Protein AF-N9A1G1-F1 (afdb_monomer)

Mean predicted aligned error: 5.13 Å

Solvent-accessible surface area (backbone atoms only — not comparable to full-atom values): 6818 Å² total; per-residue (Å²): 99,69,49,72,68,55,50,60,66,59,49,13,64,75,66,75,48,53,53,66,57,47,50,55,51,49,52,54,48,27,62,75,68,70,53,87,38,80,68,24,33,46,73,72,24,76,52,35,71,64,47,56,76,72,43,52,75,71,50,42,52,54,48,55,45,22,55,70,50,46,52,60,61,56,50,12,62,77,68,74,50,54,50,67,58,47,51,52,47,51,52,54,50,50,53,56,52,48,56,50,59,70,49,24,49,99,78,50,45,72,59,74,74,80,78,76,80,126

Radius of gyration: 16.31 Å; Cα contacts (8 Å, |Δi|>4): 95; chains: 1; bounding box: 44×42×32 Å

InterPro domains:
  IPR000792 Transcription regulator LuxR, C-terminal [PF00196] (1-44)
  IPR000792 Transcription regulator LuxR, C-terminal [PF00196] (54-98)
  IPR000792 Transcription regulator LuxR, C-terminal [PR00038] (55-69)
  IPR000792 Transcription regulator LuxR, C-terminal [PR00038] (69-85)
  IPR000792 Transcription regulator LuxR, C-terminal [PR00038] (85-97)
  IPR000792 Transcription regulator LuxR, C-terminal [PS00622] (69-96)
  IPR000792 Transcription regulator LuxR, C-terminal [PS50043] (1-49)
  IPR000792 Transcription regulator LuxR, C-terminal [SM00421] (1-45)
  IPR000792 Transcription regulator LuxR, C-terminal [SM00421] (52-110)
  IPR016032 Signal transduction response regulator, C-terminal effector [SSF46894] (1-44)
  IPR016032 Signal transduction response regulator, C-terminal effector [SSF46894] (46-98)
  IPR036388 Winged helix-like DNA-binding domain superfamily [G3DSA:1.10.10.10] (1-45)
  IPR036388 Winged helix-like DNA-binding domain superfamily [G3DSA:1.10.10.10] (49-114)

Organism: Acinetobacter venetianus (strain ATCC 31012 / DSM 23050 / BCRC 14357 / CCUG 45561 / CIP 110063 / KCTC 2702 / LMG 19082 / RAG-1) (NCBI:txid1191460)

Secondary structure (DSSP, 8-state):
-GGGT--HHHHHHHHTS-HHHHHHHHHHHHHHHT---GGGGGGG-TTHHHHHHHS-HHHHHHHHHHHTT--HHHHHHHTT--HHHHHHHHHHHHHHHHHHHHHB-TTS-B--------

Structure (mmCIF, N/CA/C/O backbone):
data_AF-N9A1G1-F1
#
_entry.id   AF-N9A1G1-F1
#
loop_
_atom_site.group_PDB
_atom_site.id
_atom_site.type_symbol
_atom_site.label_atom_id
_atom_site.label_alt_id
_atom_site.label_comp_id
_atom_site.label_asym_id
_atom_site.label_entity_id
_atom_site.label_seq_id
_atom_site.pdbx_PDB_ins_code
_atom_site.Cartn_x
_atom_site.Cartn_y
_atom_site.Cartn_z
_atom_site.occupancy
_atom_site.B_iso_or_equiv
_atom_site.auth_seq_id
_atom_site.auth_comp_id
_atom_site.auth_asym_id
_atom_site.auth_atom_id
_atom_site.pdbx_PDB_model_num
ATOM 1 N N . MET A 1 1 ? 6.587 -8.635 -8.504 1.00 84.31 1 MET A N 1
ATOM 2 C CA . MET A 1 1 ? 7.664 -7.749 -7.989 1.00 84.31 1 MET A CA 1
ATOM 3 C C . MET A 1 1 ? 7.139 -6.410 -7.464 1.00 84.31 1 MET A C 1
ATOM 5 O O . MET A 1 1 ? 7.397 -6.098 -6.314 1.00 84.31 1 MET A O 1
ATOM 9 N N . LEU A 1 2 ? 6.367 -5.629 -8.232 1.00 89.50 2 LEU A N 1
ATOM 10 C CA . LEU A 1 2 ? 5.827 -4.343 -7.745 1.00 89.50 2 LEU A CA 1
ATOM 11 C C . LEU A 1 2 ? 4.929 -4.488 -6.503 1.00 89.50 2 LEU A C 1
ATOM 13 O O . LEU A 1 2 ? 5.195 -3.853 -5.486 1.00 89.50 2 LEU A O 1
ATOM 17 N N . ALA A 1 3 ? 3.954 -5.403 -6.547 1.00 87.44 3 ALA A N 1
ATOM 18 C CA . ALA A 1 3 ? 3.088 -5.736 -5.407 1.00 87.44 3 ALA A CA 1
ATOM 19 C C . ALA A 1 3 ? 3.848 -6.306 -4.192 1.00 87.44 3 ALA A C 1
ATOM 21 O O . ALA A 1 3 ? 3.341 -6.311 -3.080 1.00 87.44 3 ALA A O 1
ATOM 22 N N . HIS A 1 4 ? 5.095 -6.741 -4.393 1.00 84.38 4 HIS A N 1
ATOM 23 C CA . HIS A 1 4 ? 5.969 -7.237 -3.330 1.00 84.38 4 HIS A CA 1
ATOM 24 C C . HIS A 1 4 ? 6.837 -6.143 -2.701 1.00 84.38 4 HIS A C 1
ATOM 26 O O . HIS A 1 4 ? 7.701 -6.436 -1.883 1.00 84.38 4 HIS A O 1
ATOM 32 N N . GLY A 1 5 ? 6.668 -4.886 -3.111 1.00 85.38 5 GLY A N 1
ATOM 33 C CA . GLY A 1 5 ? 7.419 -3.771 -2.548 1.00 85.38 5 GLY A CA 1
ATOM 34 C C . GLY A 1 5 ? 8.819 -3.565 -3.129 1.00 85.38 5 GLY A C 1
ATOM 35 O O . GLY A 1 5 ? 9.498 -2.650 -2.668 1.00 85.38 5 GLY A O 1
ATOM 36 N N . PHE A 1 6 ? 9.235 -4.318 -4.158 1.00 89.31 6 PHE A N 1
ATOM 37 C CA . PHE A 1 6 ? 10.521 -4.066 -4.820 1.00 89.31 6 PHE A CA 1
ATOM 38 C C . PHE A 1 6 ? 10.580 -2.640 -5.387 1.00 89.31 6 PHE A C 1
ATOM 40 O O . PHE A 1 6 ? 9.606 -2.117 -5.955 1.00 89.31 6 PHE A O 1
ATOM 47 N N . ARG A 1 7 ? 11.750 -2.023 -5.239 1.00 91.50 7 ARG A N 1
ATOM 48 C CA . ARG A 1 7 ? 12.127 -0.752 -5.859 1.00 91.50 7 ARG A CA 1
ATOM 49 C C . ARG A 1 7 ? 12.484 -0.984 -7.323 1.00 91.50 7 ARG A C 1
ATOM 51 O O . ARG A 1 7 ? 12.972 -2.049 -7.685 1.00 91.50 7 ARG A O 1
ATOM 58 N N . ILE A 1 8 ? 12.320 0.049 -8.149 1.00 94.75 8 ILE A N 1
ATOM 59 C CA . ILE A 1 8 ? 12.647 0.011 -9.586 1.00 94.75 8 ILE A CA 1
ATOM 60 C C . ILE A 1 8 ? 14.049 -0.559 -9.836 1.00 94.75 8 ILE A C 1
ATOM 62 O O . ILE A 1 8 ? 14.183 -1.495 -10.614 1.00 94.75 8 ILE A O 1
ATOM 66 N N . LYS A 1 9 ? 15.056 -0.080 -9.092 1.00 94.62 9 LYS A N 1
ATOM 67 C CA . LYS A 1 9 ? 16.449 -0.546 -9.192 1.00 94.62 9 LYS A CA 1
ATOM 68 C C . LYS A 1 9 ? 16.615 -2.044 -8.927 1.00 94.62 9 LYS A C 1
ATOM 70 O O . LYS A 1 9 ? 17.380 -2.719 -9.603 1.00 94.62 9 LYS A O 1
ATOM 75 N N . GLU A 1 10 ? 15.891 -2.580 -7.946 1.00 94.06 10 GLU A N 1
ATOM 76 C CA . GLU A 1 10 ? 15.957 -4.007 -7.608 1.00 94.06 10 GLU A CA 1
ATOM 77 C C . GLU A 1 10 ? 15.292 -4.860 -8.692 1.00 94.06 10 GLU A C 1
ATOM 79 O O . GLU A 1 10 ? 15.757 -5.957 -8.997 1.00 94.06 10 GLU A O 1
ATOM 84 N N . ILE A 1 11 ? 14.208 -4.350 -9.286 1.00 94.62 11 ILE A N 1
ATOM 85 C CA . ILE A 1 11 ? 13.526 -4.998 -10.409 1.00 94.62 11 ILE A CA 1
ATOM 86 C C . ILE A 1 11 ? 14.430 -5.004 -11.641 1.00 94.62 11 ILE A C 1
ATOM 88 O O . ILE A 1 11 ? 14.612 -6.054 -12.250 1.00 94.62 11 ILE A O 1
ATOM 92 N N . ALA A 1 12 ? 15.024 -3.857 -11.965 1.00 96.44 12 ALA A N 1
ATOM 93 C CA . ALA A 1 12 ? 15.950 -3.688 -13.078 1.00 96.44 12 ALA A CA 1
ATOM 94 C C . ALA A 1 12 ? 17.133 -4.658 -12.973 1.00 96.44 12 ALA A C 1
ATOM 96 O O . ALA A 1 12 ? 17.395 -5.409 -13.910 1.00 96.44 12 ALA A O 1
ATOM 97 N N . AL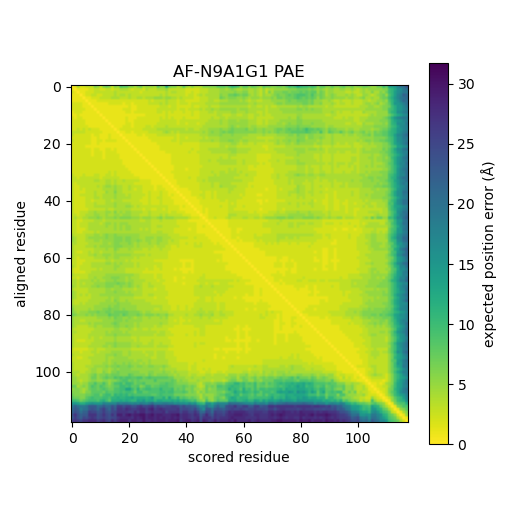A A 1 13 ? 17.764 -4.728 -11.795 1.00 96.06 13 ALA A N 1
ATOM 98 C CA . ALA A 1 13 ? 18.867 -5.647 -11.528 1.00 96.06 13 ALA A CA 1
ATOM 99 C C . ALA A 1 13 ? 18.463 -7.123 -11.684 1.00 96.06 13 ALA A C 1
ATOM 101 O O . ALA A 1 13 ? 19.195 -7.902 -12.282 1.00 96.06 13 ALA A O 1
ATOM 102 N N . LYS A 1 14 ? 17.287 -7.517 -11.178 1.00 94.50 14 LYS A N 1
ATOM 103 C CA . LYS A 1 14 ? 16.795 -8.903 -11.271 1.00 94.50 14 LYS A CA 1
ATOM 104 C C . LYS A 1 14 ? 16.397 -9.322 -12.684 1.00 94.50 14 LYS A C 1
ATOM 106 O O . LYS A 1 14 ? 16.464 -10.505 -12.993 1.00 94.50 14 LYS A O 1
ATOM 111 N N . LEU A 1 15 ? 15.938 -8.377 -13.500 1.00 94.69 15 LEU A N 1
ATOM 112 C CA . LEU A 1 15 ? 15.505 -8.624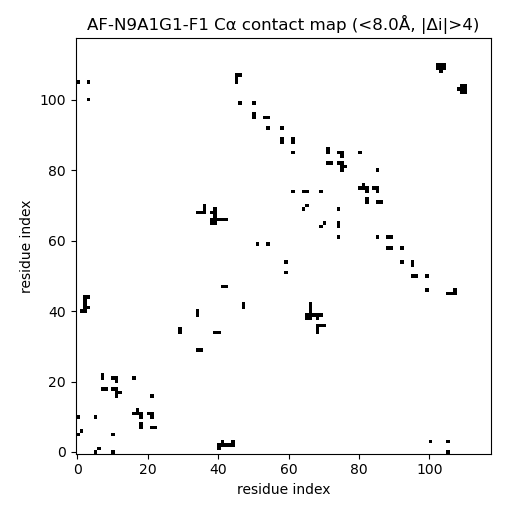 -14.875 1.00 94.69 15 LEU A CA 1
ATOM 113 C C . LEU A 1 15 ? 16.602 -8.327 -15.909 1.00 94.69 15 LEU A C 1
ATOM 115 O O . LEU A 1 15 ? 16.363 -8.526 -17.095 1.00 94.69 15 LEU A O 1
ATOM 119 N N . CYS A 1 16 ? 17.778 -7.855 -15.481 1.00 96.19 16 CYS A N 1
ATOM 120 C CA . CYS A 1 16 ? 18.882 -7.439 -16.352 1.00 96.19 16 CYS A CA 1
ATOM 121 C C . CYS A 1 16 ? 18.459 -6.419 -17.432 1.00 96.19 16 CYS A C 1
ATOM 123 O O . CYS A 1 16 ? 18.881 -6.505 -18.584 1.00 96.19 16 CYS A O 1
ATOM 125 N N . ILE A 1 17 ? 17.620 -5.446 -17.062 1.00 96.81 17 ILE A N 1
ATOM 126 C CA . ILE A 1 17 ? 17.139 -4.362 -17.941 1.00 96.81 17 ILE A CA 1
ATOM 127 C C . ILE A 1 17 ? 17.336 -2.997 -17.279 1.00 96.81 17 ILE A C 1
ATOM 129 O O . ILE A 1 17 ? 17.625 -2.910 -16.090 1.00 96.81 17 ILE A O 1
ATOM 133 N N . SER A 1 18 ? 17.161 -1.910 -18.035 1.00 97.75 18 SER A N 1
ATOM 134 C CA . SER A 1 18 ? 17.324 -0.555 -17.494 1.00 97.75 18 SER A CA 1
ATOM 135 C C . SER A 1 18 ? 16.190 -0.147 -16.540 1.00 97.75 18 SER A C 1
ATOM 137 O O . SER A 1 18 ? 15.030 -0.517 -16.746 1.00 97.75 18 SER A O 1
ATOM 139 N N . ASP A 1 19 ? 16.499 0.712 -15.559 1.00 97.56 19 ASP A N 1
ATOM 140 C CA . ASP A 1 19 ? 15.507 1.364 -14.686 1.00 97.56 19 ASP A CA 1
ATOM 141 C C . ASP A 1 19 ? 14.392 2.037 -15.503 1.00 97.56 19 ASP A C 1
ATOM 143 O O . ASP A 1 19 ? 13.212 1.937 -15.165 1.00 97.56 19 ASP A O 1
ATOM 147 N N . ARG A 1 20 ? 14.756 2.682 -16.624 1.00 97.75 20 ARG A N 1
ATOM 148 C CA . ARG A 1 20 ? 13.801 3.345 -17.523 1.00 97.75 20 ARG A CA 1
ATOM 149 C C . ARG A 1 20 ? 12.814 2.349 -18.125 1.00 97.75 20 ARG A C 1
ATOM 151 O O . ARG A 1 20 ? 11.618 2.630 -18.155 1.00 97.75 20 ARG A O 1
ATOM 158 N N . THR A 1 21 ? 13.298 1.191 -18.567 1.00 97.62 21 THR A N 1
ATOM 159 C CA . THR A 1 21 ? 12.468 0.119 -19.130 1.00 97.62 21 THR A CA 1
ATOM 160 C C . THR A 1 21 ? 11.471 -0.397 -18.093 1.00 97.62 21 THR A C 1
ATOM 162 O O . THR A 1 21 ? 10.286 -0.535 -18.399 1.00 97.62 21 THR A O 1
ATOM 165 N N . VAL A 1 22 ? 11.912 -0.613 -16.847 1.00 97.44 22 VAL A N 1
ATOM 166 C CA . VAL A 1 22 ? 11.024 -1.021 -15.744 1.00 97.44 22 VAL A CA 1
ATOM 167 C C . VAL A 1 22 ? 9.944 0.028 -15.490 1.00 97.44 22 VAL A C 1
ATOM 169 O O . VAL A 1 22 ? 8.774 -0.334 -15.389 1.00 97.44 22 VAL A O 1
ATOM 172 N N . THR A 1 23 ? 10.303 1.313 -15.429 1.00 97.00 23 THR A N 1
ATOM 173 C CA . THR A 1 23 ? 9.339 2.408 -15.234 1.00 97.00 23 THR A CA 1
ATOM 174 C C . THR A 1 23 ? 8.290 2.436 -16.345 1.00 97.00 23 THR A C 1
ATOM 176 O O . THR A 1 23 ? 7.097 2.453 -16.056 1.00 97.00 23 THR A O 1
ATOM 179 N N . THR A 1 24 ? 8.702 2.331 -17.612 1.00 97.94 24 THR A N 1
ATOM 180 C CA . THR A 1 24 ? 7.762 2.280 -18.744 1.00 97.94 24 THR A CA 1
ATOM 181 C C . THR A 1 24 ? 6.843 1.057 -18.684 1.00 97.94 24 THR A C 1
ATOM 183 O O . THR A 1 24 ? 5.655 1.155 -18.996 1.00 97.94 24 THR A O 1
ATOM 186 N N . HIS A 1 25 ? 7.346 -0.109 -18.268 1.00 96.56 25 HIS A N 1
ATOM 187 C CA . HIS A 1 25 ? 6.491 -1.279 -18.058 1.00 96.56 25 HIS A CA 1
ATOM 188 C C . HIS A 1 25 ? 5.528 -1.090 -16.884 1.00 96.56 25 HIS A C 1
ATOM 190 O O . HIS A 1 25 ? 4.358 -1.442 -17.022 1.00 96.56 25 HIS A O 1
ATOM 196 N N . GLN A 1 26 ? 5.978 -0.506 -15.770 1.00 95.69 26 GLN A N 1
ATOM 197 C CA . GLN A 1 26 ? 5.123 -0.178 -14.629 1.00 95.69 26 GLN A CA 1
ATOM 198 C C . GLN A 1 26 ? 3.966 0.731 -15.055 1.00 95.69 26 GLN A C 1
ATOM 200 O O . GLN A 1 26 ? 2.818 0.407 -14.769 1.00 95.69 26 GLN A O 1
ATOM 205 N N . GLU A 1 27 ? 4.248 1.823 -15.767 1.00 96.19 27 GLU A N 1
ATOM 206 C CA . GLU A 1 27 ? 3.231 2.767 -16.255 1.00 96.19 27 GLU A CA 1
ATOM 207 C C . GLU A 1 27 ? 2.192 2.070 -17.139 1.00 96.19 27 GLU A C 1
ATOM 209 O O . GLU A 1 27 ? 0.991 2.206 -16.919 1.00 96.19 27 GLU A O 1
ATOM 214 N N . ARG A 1 28 ? 2.640 1.247 -18.095 1.00 97.06 28 ARG A N 1
ATOM 215 C CA . ARG A 1 28 ? 1.739 0.478 -18.969 1.00 97.06 28 ARG A CA 1
ATOM 216 C C . ARG A 1 28 ? 0.891 -0.528 -18.195 1.00 97.06 28 ARG A C 1
ATOM 218 O O . ARG A 1 28 ? -0.268 -0.732 -18.540 1.00 97.06 28 ARG A O 1
ATOM 225 N N . ILE A 1 29 ? 1.457 -1.181 -17.181 1.00 95.62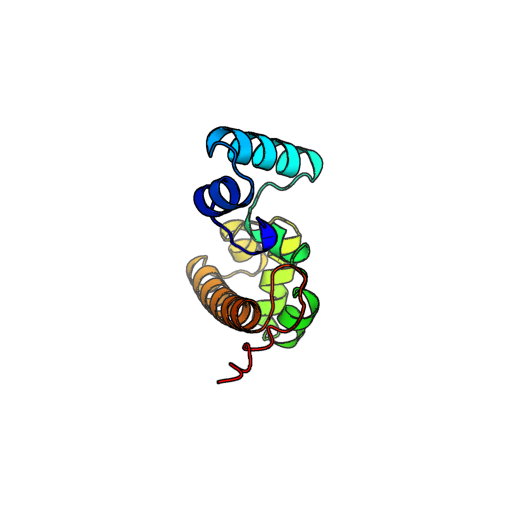 29 ILE A N 1
ATOM 226 C CA . ILE A 1 29 ? 0.717 -2.111 -16.319 1.00 95.62 29 ILE A CA 1
ATOM 227 C C . ILE A 1 29 ? -0.339 -1.345 -15.521 1.00 95.62 29 ILE A C 1
ATOM 229 O O . ILE A 1 29 ? -1.492 -1.763 -15.510 1.00 95.62 29 ILE A O 1
ATOM 233 N N . TYR A 1 30 ? 0.023 -0.212 -14.914 1.00 95.50 30 TYR A N 1
ATOM 234 C CA . TYR A 1 30 ? -0.911 0.617 -14.150 1.00 95.50 30 TYR A CA 1
ATOM 235 C C . TYR A 1 30 ? -2.055 1.121 -15.029 1.00 95.50 30 TYR A C 1
ATOM 237 O O . TYR A 1 30 ? -3.208 1.014 -14.635 1.00 95.50 30 TYR A O 1
ATOM 245 N N . GLN A 1 31 ? -1.768 1.565 -16.255 1.00 96.69 31 GLN A N 1
ATOM 246 C CA . GLN A 1 31 ? -2.799 1.961 -17.220 1.00 96.69 31 GLN A CA 1
ATOM 247 C C . GLN A 1 31 ? -3.737 0.804 -17.579 1.00 96.69 31 GLN A C 1
ATOM 249 O O . GLN A 1 31 ? -4.954 0.966 -17.566 1.00 96.69 31 GLN A O 1
ATOM 254 N N . LYS A 1 32 ? -3.186 -0.379 -17.879 1.00 96.56 32 LYS A N 1
ATOM 255 C CA . LYS A 1 32 ? -3.984 -1.560 -18.247 1.00 96.56 32 LYS A CA 1
ATOM 256 C C . LYS A 1 32 ? -4.867 -2.054 -17.105 1.00 96.56 32 LYS A C 1
ATOM 258 O O . LYS A 1 32 ? -5.972 -2.516 -17.360 1.00 96.56 32 LYS A O 1
ATOM 263 N N . LEU A 1 33 ? -4.369 -1.969 -15.875 1.00 93.75 33 LEU A N 1
ATOM 264 C CA . LEU A 1 33 ? -5.083 -2.394 -14.673 1.00 93.75 33 LEU A CA 1
ATOM 265 C C . LEU A 1 33 ? -5.901 -1.266 -14.031 1.00 93.75 33 LEU A C 1
ATOM 267 O O . LEU A 1 33 ? -6.562 -1.520 -13.033 1.00 93.75 33 LEU A O 1
ATOM 271 N N . LYS A 1 34 ? -5.869 -0.051 -14.601 1.00 94.50 34 LYS A N 1
ATOM 272 C CA . LYS A 1 34 ? -6.518 1.157 -14.066 1.00 94.50 34 LYS A CA 1
ATOM 273 C C . LYS A 1 34 ? -6.165 1.419 -12.596 1.00 94.50 34 LYS A C 1
ATOM 275 O O . LYS A 1 34 ? -7.036 1.638 -11.769 1.00 94.50 34 LYS A O 1
ATOM 280 N N . ILE A 1 35 ? -4.873 1.354 -12.290 1.00 94.69 35 ILE A N 1
ATOM 281 C CA . ILE A 1 35 ? -4.323 1.590 -10.953 1.00 94.69 35 ILE A CA 1
ATOM 282 C C . ILE A 1 35 ? -3.761 3.006 -10.898 1.00 94.69 35 ILE A C 1
ATOM 284 O O . ILE A 1 35 ? -2.808 3.323 -11.618 1.00 94.69 35 ILE A O 1
ATOM 288 N N . HIS A 1 36 ? -4.303 3.832 -10.013 1.00 94.38 36 HIS A N 1
ATOM 289 C CA . HIS A 1 36 ? -3.858 5.199 -9.766 1.00 94.38 36 HIS A CA 1
ATOM 290 C C . HIS A 1 36 ? -2.942 5.275 -8.543 1.00 94.38 36 HIS A C 1
ATOM 292 O O . HIS A 1 36 ? -1.965 6.030 -8.545 1.00 94.38 36 HIS A O 1
ATOM 298 N N . HIS A 1 37 ? -3.162 4.422 -7.539 1.00 93.31 37 HIS A N 1
ATOM 299 C CA . HIS A 1 37 ? -2.388 4.442 -6.305 1.00 93.31 37 HIS A CA 1
ATOM 300 C C . HIS A 1 37 ? -1.601 3.151 -6.112 1.00 93.31 37 HIS A C 1
ATOM 302 O O . HIS A 1 37 ? -2.140 2.060 -6.010 1.00 93.31 37 HIS A O 1
ATOM 308 N N . ARG A 1 38 ? -0.277 3.259 -5.932 1.00 90.50 38 ARG A N 1
ATOM 309 C CA . ARG A 1 38 ? 0.594 2.087 -5.693 1.00 90.50 38 ARG A CA 1
ATOM 310 C C . ARG A 1 38 ? 0.121 1.214 -4.520 1.00 90.50 38 ARG A C 1
ATOM 312 O O . ARG A 1 38 ? 0.416 0.024 -4.491 1.00 90.50 38 ARG A O 1
ATOM 319 N N . ALA A 1 39 ? -0.569 1.799 -3.545 1.00 91.00 39 ALA A N 1
ATOM 320 C CA . ALA A 1 39 ? -1.081 1.078 -2.388 1.00 91.00 39 ALA A CA 1
ATOM 321 C C . ALA A 1 39 ? -2.154 0.040 -2.742 1.00 91.00 39 ALA A C 1
ATOM 323 O O . ALA A 1 39 ? -2.194 -1.004 -2.093 1.00 91.00 39 ALA A O 1
ATOM 324 N N . SER A 1 40 ? -2.941 0.268 -3.800 1.00 93.81 40 SER A N 1
ATOM 325 C CA . SER A 1 40 ? -3.945 -0.692 -4.264 1.00 93.81 40 SER A CA 1
ATOM 326 C C . SER A 1 40 ? -3.317 -1.971 -4.808 1.00 93.81 40 SER A C 1
ATOM 328 O O . SER A 1 40 ? -3.977 -3.007 -4.845 1.00 93.81 40 SER A O 1
ATOM 330 N N . LEU A 1 41 ? -2.010 -1.968 -5.115 1.00 93.12 41 LEU A N 1
ATOM 331 C CA . LEU A 1 41 ? -1.285 -3.177 -5.507 1.00 93.12 41 LEU A CA 1
ATOM 332 C C . LEU A 1 41 ? -1.270 -4.266 -4.438 1.00 93.12 41 LEU A C 1
ATOM 334 O O . LEU A 1 41 ? -0.945 -5.410 -4.758 1.00 93.12 41 LEU A O 1
ATOM 338 N N . ILE A 1 42 ? -1.575 -3.927 -3.184 1.00 91.50 42 ILE A N 1
ATOM 339 C CA . ILE A 1 42 ? -1.573 -4.895 -2.090 1.00 91.50 42 ILE A CA 1
ATOM 340 C C . ILE A 1 42 ? -2.528 -6.066 -2.352 1.00 91.50 42 ILE A C 1
ATOM 342 O O . ILE A 1 42 ? -2.216 -7.185 -1.953 1.00 91.50 42 ILE A O 1
ATOM 346 N N . GLN A 1 43 ? -3.609 -5.840 -3.110 1.00 92.31 43 GLN A N 1
ATOM 347 C CA . GLN A 1 43 ? -4.556 -6.880 -3.526 1.00 92.31 43 GLN A CA 1
ATOM 348 C C . GLN A 1 43 ? -3.939 -7.935 -4.459 1.00 92.31 43 GLN A C 1
ATOM 350 O O . GLN A 1 43 ? -4.405 -9.066 -4.512 1.00 92.31 43 GLN A O 1
ATOM 355 N N . PHE A 1 44 ? -2.858 -7.593 -5.169 1.00 91.94 44 PHE A N 1
ATOM 356 C CA . PHE A 1 44 ? -2.125 -8.512 -6.049 1.00 91.94 44 PHE A CA 1
ATOM 357 C C . PHE A 1 44 ? -0.929 -9.168 -5.348 1.00 91.94 44 PHE A C 1
ATOM 359 O O . PHE A 1 44 ? -0.078 -9.786 -5.994 1.00 91.94 44 PHE A O 1
ATOM 366 N N . SER A 1 45 ? -0.805 -8.987 -4.033 1.00 90.50 45 SER A N 1
ATOM 367 C CA . SER A 1 45 ? 0.222 -9.654 -3.249 1.00 90.50 45 SER A CA 1
ATOM 368 C C . SER A 1 45 ? -0.154 -11.122 -3.008 1.00 90.50 45 SER A C 1
ATOM 370 O O . SER A 1 45 ? -1.286 -11.390 -2.607 1.00 90.50 45 SER A O 1
ATOM 372 N N . PRO A 1 46 ? 0.771 -12.090 -3.157 1.00 87.81 46 PRO A N 1
ATOM 373 C CA . PRO A 1 46 ? 0.464 -13.502 -2.918 1.00 87.81 46 PRO A CA 1
ATOM 374 C C . PRO A 1 46 ? 0.152 -13.804 -1.446 1.00 87.81 46 PRO A C 1
ATOM 376 O O . PRO A 1 46 ? -0.495 -14.799 -1.149 1.00 87.81 46 PRO A O 1
ATOM 379 N N . TYR A 1 47 ? 0.559 -12.931 -0.522 1.00 88.25 47 TYR A N 1
ATOM 380 C CA . TYR A 1 47 ? 0.242 -13.020 0.908 1.00 88.25 47 TYR A CA 1
ATOM 381 C C . TYR A 1 47 ? -0.929 -12.109 1.322 1.00 88.25 47 TYR A C 1
ATOM 383 O O . TYR A 1 47 ? -1.093 -11.834 2.507 1.00 88.25 47 TYR A O 1
ATOM 391 N N . TYR A 1 48 ? -1.755 -11.631 0.381 1.00 91.31 48 TYR A N 1
ATOM 392 C CA . TYR A 1 48 ? -2.914 -10.777 0.686 1.00 91.31 48 TYR A CA 1
ATOM 393 C C . TYR A 1 48 ? -3.896 -11.445 1.663 1.00 91.31 48 TYR A C 1
ATOM 395 O O . TYR A 1 48 ? -4.277 -10.837 2.658 1.00 91.31 48 TYR A O 1
ATOM 403 N N . LEU A 1 49 ? -4.233 -12.721 1.445 1.00 90.56 49 LEU A N 1
ATOM 404 C CA . LEU A 1 49 ? -5.148 -13.458 2.326 1.00 90.56 49 LEU A CA 1
ATOM 405 C C . LEU A 1 49 ? -4.588 -13.631 3.747 1.00 90.56 49 LEU A C 1
ATOM 407 O O . LEU A 1 49 ? -5.304 -13.438 4.725 1.00 90.56 49 LEU A O 1
ATOM 411 N N . GLU A 1 50 ? -3.298 -13.954 3.878 1.00 91.06 50 GLU A N 1
ATOM 412 C CA . GLU A 1 50 ? -2.663 -14.082 5.197 1.00 91.06 50 GLU A CA 1
ATOM 413 C C . GLU A 1 50 ? -2.527 -12.725 5.893 1.00 91.06 50 GLU A C 1
ATOM 415 O O . GLU A 1 50 ? -2.691 -12.645 7.109 1.00 91.06 50 GLU A O 1
ATOM 420 N N . LEU A 1 51 ? -2.293 -11.650 5.132 1.00 92.56 51 LEU A N 1
ATOM 421 C CA . LEU A 1 51 ? -2.301 -10.293 5.664 1.00 92.56 51 LEU A CA 1
ATOM 422 C C . LEU A 1 51 ? -3.653 -9.967 6.296 1.00 92.56 51 LEU A C 1
ATOM 424 O O . LEU A 1 51 ? -3.658 -9.539 7.445 1.00 92.56 51 LEU A O 1
ATOM 428 N N . LEU A 1 52 ? -4.769 -10.199 5.594 1.00 94.00 52 LEU A N 1
ATOM 429 C CA . LEU A 1 52 ? -6.114 -9.899 6.106 1.00 94.00 52 LEU A CA 1
ATOM 430 C C . LEU A 1 52 ? -6.395 -10.583 7.453 1.00 94.00 52 LEU A C 1
ATOM 432 O O . LEU A 1 52 ? -6.939 -9.949 8.351 1.00 94.00 52 LEU A O 1
ATOM 436 N N . ASN A 1 53 ? -5.939 -11.826 7.637 1.00 93.81 53 ASN A N 1
ATOM 437 C CA . ASN A 1 53 ? -6.085 -12.561 8.902 1.00 93.81 53 ASN A CA 1
ATOM 438 C C . ASN A 1 53 ? -5.265 -11.972 10.065 1.00 93.81 53 ASN A C 1
ATOM 440 O O . ASN A 1 53 ? -5.531 -12.261 11.229 1.00 93.81 53 ASN A O 1
ATOM 444 N N . LEU A 1 54 ? -4.240 -11.177 9.760 1.00 94.44 54 LEU A N 1
ATOM 445 C CA . LEU A 1 54 ? -3.316 -10.581 10.728 1.00 94.44 54 LEU A CA 1
ATOM 446 C C . LEU A 1 54 ? -3.721 -9.149 11.111 1.00 94.44 54 LEU A C 1
ATOM 448 O O . LEU A 1 54 ? -3.202 -8.579 12.081 1.00 94.44 54 LEU A O 1
ATOM 452 N N . LEU A 1 55 ? -4.603 -8.527 10.330 1.00 95.62 55 LEU A N 1
ATOM 453 C CA . LEU A 1 55 ? -5.066 -7.164 10.550 1.00 95.62 55 LEU A CA 1
ATOM 454 C C . LEU A 1 55 ? -6.138 -7.100 11.634 1.00 95.62 55 LEU A C 1
ATOM 456 O O . LEU A 1 55 ? -6.942 -8.005 11.832 1.00 95.62 55 LEU A O 1
ATOM 460 N N . THR A 1 56 ? -6.134 -5.988 12.360 1.00 97.06 56 THR A N 1
ATOM 461 C CA . THR A 1 56 ? -7.273 -5.617 13.202 1.00 97.06 56 THR A CA 1
ATOM 462 C C . THR A 1 56 ? -8.445 -5.189 12.316 1.00 97.06 56 THR A C 1
ATOM 464 O O . THR A 1 56 ? -8.206 -4.737 11.195 1.00 97.06 56 THR A O 1
ATOM 467 N N . PRO A 1 57 ? -9.696 -5.211 12.814 1.00 96.25 57 PRO A N 1
ATOM 468 C CA . PRO A 1 57 ? -10.853 -4.789 12.023 1.00 96.25 57 PRO A CA 1
ATOM 469 C C . PRO A 1 57 ? -10.678 -3.405 11.381 1.00 96.25 57 PRO A C 1
ATOM 471 O O . PRO A 1 57 ? -10.970 -3.223 10.205 1.00 96.25 57 PRO A O 1
ATOM 474 N N . ARG A 1 58 ? -10.107 -2.443 12.123 1.00 95.75 58 ARG A N 1
ATOM 475 C CA . ARG A 1 58 ? -9.865 -1.088 11.609 1.00 95.75 58 ARG A CA 1
ATOM 476 C C . ARG A 1 58 ? -8.814 -1.048 10.500 1.00 95.75 58 ARG A C 1
ATOM 478 O O . ARG A 1 58 ? -8.955 -0.287 9.549 1.00 95.75 58 ARG A O 1
ATO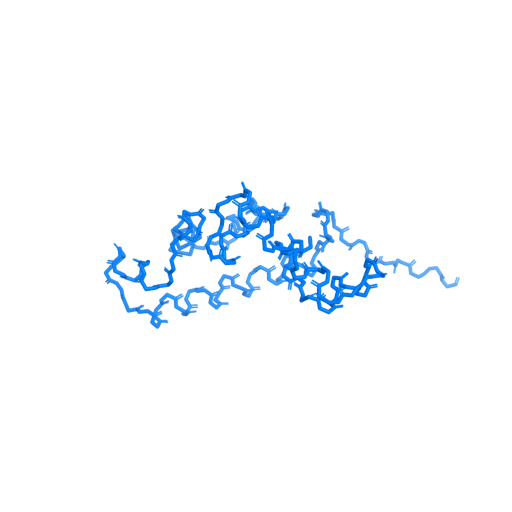M 485 N N . GLU A 1 59 ? -7.755 -1.841 10.617 1.00 96.88 59 GLU A N 1
ATOM 486 C CA . GLU A 1 59 ? -6.737 -1.939 9.569 1.00 96.88 59 GLU A CA 1
ATOM 487 C C . GLU A 1 59 ? -7.276 -2.647 8.321 1.00 96.88 59 GLU A C 1
ATOM 489 O O . GLU A 1 59 ? -6.908 -2.252 7.216 1.00 96.88 59 GLU A O 1
ATOM 494 N N . SER A 1 60 ? -8.153 -3.644 8.482 1.00 96.25 60 SER A N 1
ATOM 495 C CA . SER A 1 60 ? -8.820 -4.319 7.363 1.00 96.25 60 SER A CA 1
ATOM 496 C C . SER A 1 60 ? -9.684 -3.352 6.564 1.00 96.25 60 SER A C 1
ATOM 498 O O . SER A 1 60 ? -9.522 -3.292 5.351 1.00 96.25 60 SER A O 1
ATOM 500 N N . THR A 1 61 ? -10.481 -2.503 7.225 1.00 97.00 61 THR A N 1
ATOM 501 C CA . THR A 1 61 ? -11.241 -1.438 6.545 1.00 97.00 61 THR A CA 1
ATOM 502 C C . THR A 1 61 ? -10.324 -0.533 5.724 1.00 97.00 61 THR A C 1
ATOM 504 O O . THR A 1 61 ? -10.599 -0.240 4.568 1.00 97.00 61 THR A O 1
ATOM 507 N N . ILE A 1 62 ? -9.185 -0.117 6.285 1.00 97.31 62 ILE A N 1
ATOM 508 C CA . ILE A 1 62 ? -8.233 0.727 5.552 1.00 97.31 62 ILE A CA 1
ATOM 509 C C . ILE A 1 62 ? -7.651 -0.022 4.350 1.00 97.31 62 ILE A C 1
ATOM 511 O O . ILE A 1 62 ? -7.499 0.574 3.290 1.00 97.31 62 ILE A O 1
ATOM 515 N N . ILE A 1 63 ? -7.337 -1.315 4.476 1.00 96.38 63 ILE A N 1
ATOM 516 C CA . ILE A 1 63 ? -6.910 -2.121 3.327 1.00 96.38 63 ILE A CA 1
ATOM 517 C C . ILE A 1 63 ? -7.996 -2.196 2.262 1.00 96.38 63 ILE A C 1
ATOM 519 O O . ILE A 1 63 ? -7.675 -1.984 1.098 1.00 96.38 63 ILE A O 1
ATOM 523 N N . GLU A 1 64 ? -9.244 -2.464 2.629 1.00 96.06 64 GLU A N 1
ATOM 524 C CA . GLU A 1 64 ? -10.366 -2.543 1.689 1.00 96.06 64 GLU A CA 1
ATOM 525 C C . GLU A 1 64 ? -10.504 -1.248 0.883 1.00 96.06 64 GLU A C 1
ATOM 527 O O . GLU A 1 64 ? -10.559 -1.291 -0.346 1.00 96.06 64 GLU A O 1
ATOM 532 N N . LEU A 1 65 ? -10.441 -0.093 1.543 1.00 97.12 65 LEU A N 1
ATOM 533 C CA . LEU A 1 65 ? -10.496 1.202 0.864 1.00 97.12 65 LEU A CA 1
ATOM 534 C C . LEU A 1 65 ? -9.271 1.442 -0.033 1.00 97.12 65 LEU A C 1
ATOM 536 O O . LEU A 1 65 ? -9.402 1.896 -1.167 1.00 97.12 65 LEU A O 1
ATOM 540 N N . LEU A 1 66 ? -8.073 1.039 0.403 1.00 95.88 66 LEU A N 1
ATOM 541 C CA . LEU A 1 66 ? -6.886 1.082 -0.458 1.00 95.88 66 LEU A CA 1
ATOM 542 C C . LEU A 1 66 ? -7.022 0.170 -1.682 1.00 95.88 66 LEU A C 1
ATOM 544 O O . LEU A 1 66 ? -6.506 0.508 -2.745 1.00 95.88 66 LEU A O 1
ATOM 548 N N . THR A 1 67 ? -7.685 -0.985 -1.563 1.00 94.88 67 THR A N 1
ATOM 549 C CA . THR A 1 67 ? -7.928 -1.879 -2.710 1.00 94.88 67 THR A CA 1
ATOM 550 C C . THR A 1 67 ? -8.947 -1.323 -3.697 1.00 94.88 67 THR A C 1
ATOM 552 O O . THR A 1 67 ? -8.869 -1.652 -4.878 1.00 94.88 67 THR A O 1
ATOM 555 N N . GLN A 1 68 ? -9.814 -0.418 -3.239 1.00 95.06 68 GLN A N 1
ATOM 556 C CA . GLN A 1 68 ? -10.703 0.392 -4.076 1.00 95.06 68 GLN A CA 1
ATOM 557 C C . GLN A 1 68 ? -9.980 1.585 -4.726 1.00 95.06 68 GLN A C 1
ATOM 559 O O . GLN A 1 68 ? -10.616 2.424 -5.352 1.00 95.06 68 GLN A O 1
ATOM 564 N N . ASP A 1 69 ? -8.646 1.631 -4.617 1.00 94.19 69 ASP A N 1
ATOM 565 C CA . ASP A 1 69 ? -7.780 2.658 -5.198 1.00 94.19 69 ASP A CA 1
ATOM 566 C C . ASP A 1 69 ? -8.001 4.059 -4.606 1.00 94.19 69 ASP A C 1
ATOM 568 O O . ASP A 1 69 ? -7.706 5.057 -5.251 1.00 94.19 69 ASP A O 1
ATOM 572 N N . LEU A 1 70 ? -8.459 4.138 -3.352 1.00 95.88 70 LEU A N 1
ATOM 573 C CA . LEU A 1 70 ? -8.580 5.395 -2.611 1.00 95.88 70 LEU A CA 1
ATOM 574 C C . LEU A 1 70 ? -7.240 5.830 -1.999 1.00 95.88 70 LEU A C 1
ATOM 576 O O . LEU A 1 70 ? -6.432 5.004 -1.543 1.00 95.88 70 LEU A O 1
ATOM 580 N N . CYS A 1 71 ? -6.985 7.141 -1.972 1.00 95.00 71 CYS A N 1
ATOM 581 C CA . CYS A 1 71 ? -5.798 7.710 -1.335 1.00 95.00 71 CYS A CA 1
ATOM 582 C C . CYS A 1 71 ? -5.996 7.936 0.176 1.00 95.00 71 CYS A C 1
ATOM 584 O O . CYS A 1 71 ? -7.047 7.635 0.734 1.00 95.00 71 CYS A O 1
ATOM 586 N N . SER A 1 72 ? -4.955 8.376 0.897 1.00 96.00 72 SER A N 1
ATOM 587 C CA . SER A 1 72 ? -5.074 8.510 2.365 1.00 96.00 72 SER A CA 1
ATOM 588 C C . SER A 1 72 ? -6.046 9.620 2.752 1.00 96.00 72 SER A C 1
ATOM 590 O O . SER A 1 72 ? -6.659 9.548 3.812 1.00 96.00 72 SER A O 1
ATOM 592 N N . GLU A 1 73 ? -6.136 10.635 1.902 1.00 96.25 73 GLU A N 1
ATOM 593 C CA . GLU A 1 73 ? -7.005 11.790 2.015 1.00 96.25 73 GLU A CA 1
ATOM 594 C C . GLU A 1 73 ? -8.469 11.370 1.822 1.00 96.25 73 GLU A C 1
ATOM 596 O O . GLU A 1 73 ? -9.274 11.616 2.717 1.00 96.25 73 GLU A O 1
ATOM 601 N N . ASP A 1 74 ? -8.780 10.622 0.755 1.00 96.88 74 ASP A N 1
ATOM 602 C CA . ASP A 1 74 ? -10.131 10.086 0.508 1.00 96.88 74 ASP A CA 1
ATOM 603 C C . ASP A 1 74 ? -10.599 9.190 1.667 1.00 96.88 74 ASP A C 1
ATOM 605 O O . ASP A 1 74 ? -11.713 9.310 2.168 1.00 96.88 74 ASP A O 1
ATOM 609 N N . ILE A 1 75 ? -9.712 8.314 2.153 1.00 97.38 75 ILE A N 1
ATOM 610 C CA . ILE A 1 75 ? -10.003 7.406 3.272 1.00 97.38 75 ILE A CA 1
ATOM 611 C C . ILE A 1 75 ? -10.261 8.180 4.567 1.00 97.38 75 ILE A C 1
ATOM 613 O O . ILE A 1 75 ? -11.087 7.775 5.387 1.00 97.38 75 ILE A O 1
ATOM 617 N N . ALA A 1 76 ? -9.514 9.260 4.796 1.00 97.88 76 ALA A N 1
ATOM 618 C CA . ALA A 1 76 ? -9.693 10.097 5.972 1.00 97.88 76 ALA A CA 1
ATOM 619 C C . ALA A 1 76 ? -11.073 10.769 5.951 1.00 97.88 76 ALA A C 1
ATOM 621 O O . ALA A 1 76 ? -11.761 10.760 6.972 1.00 97.88 76 ALA A O 1
ATOM 622 N N . GLU A 1 77 ? -11.494 11.271 4.789 1.00 97.88 77 GLU A N 1
ATOM 623 C CA . GLU A 1 77 ? -12.828 11.837 4.585 1.00 97.88 77 GLU A CA 1
ATOM 624 C C . GLU A 1 77 ? -13.927 10.783 4.788 1.00 97.88 77 GLU A C 1
ATOM 626 O O . GLU A 1 77 ? -14.825 10.986 5.605 1.00 97.88 77 GLU A O 1
ATOM 631 N N . GLU A 1 78 ? -13.813 9.618 4.145 1.00 97.12 78 GLU A N 1
ATOM 632 C CA . GLU A 1 78 ? -14.812 8.542 4.223 1.00 97.12 78 GLU A CA 1
ATOM 633 C C . GLU A 1 78 ? -14.996 7.996 5.646 1.00 97.12 78 GLU A C 1
ATOM 635 O O . GLU A 1 78 ? -16.110 7.695 6.078 1.00 97.12 78 GLU A O 1
ATOM 640 N N . LEU A 1 79 ? -13.906 7.894 6.411 1.00 96.44 79 LEU A N 1
ATOM 641 C CA . LEU A 1 79 ? -13.941 7.396 7.786 1.00 96.44 79 LEU A CA 1
ATOM 642 C C . LEU A 1 79 ? -14.155 8.497 8.833 1.00 96.44 79 LEU A C 1
ATOM 644 O O . LEU A 1 79 ? -14.224 8.170 10.023 1.00 96.44 79 LEU A O 1
ATOM 648 N N . ASN A 1 80 ? -14.254 9.765 8.418 1.00 96.88 80 ASN A N 1
ATOM 649 C CA . ASN A 1 80 ? -14.297 10.943 9.289 1.00 96.88 80 ASN A CA 1
ATOM 650 C C . ASN A 1 80 ? -13.156 10.942 10.330 1.00 96.88 80 ASN A C 1
ATOM 652 O O . ASN A 1 80 ? -13.367 11.037 11.543 1.00 96.88 80 ASN A O 1
ATOM 656 N N . LEU A 1 81 ? -11.928 10.757 9.845 1.00 96.56 81 LEU A N 1
ATOM 657 C CA . LEU A 1 81 ? -10.687 10.721 10.621 1.00 96.56 81 LEU A CA 1
ATOM 658 C C . LEU A 1 81 ? -9.688 11.736 10.065 1.00 96.56 81 LEU A C 1
ATOM 660 O O . LEU A 1 81 ? -9.851 12.269 8.975 1.00 96.56 81 LEU A O 1
ATOM 664 N N . THR A 1 82 ? -8.602 11.977 10.798 1.00 97.75 82 THR A N 1
ATOM 665 C CA . THR A 1 82 ? -7.491 12.768 10.259 1.00 97.75 82 THR A CA 1
ATOM 666 C C . THR A 1 82 ? -6.573 11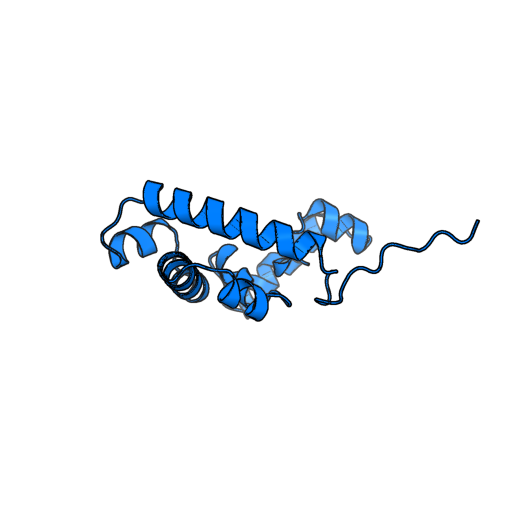.903 9.396 1.00 97.75 82 THR A C 1
ATOM 668 O O . THR A 1 82 ? -6.391 10.706 9.657 1.00 97.75 82 THR A O 1
ATOM 671 N N . VAL A 1 83 ? -5.928 12.512 8.399 1.00 97.38 83 VAL A N 1
ATOM 672 C CA . VAL A 1 83 ? -4.977 11.815 7.518 1.00 97.38 83 VAL A CA 1
ATOM 673 C C . VAL A 1 83 ? -3.803 11.237 8.326 1.00 97.38 83 VAL A C 1
ATOM 675 O O . VAL A 1 83 ? -3.319 10.145 8.031 1.00 97.38 83 VAL A O 1
ATOM 678 N N . GLU A 1 84 ? -3.391 11.884 9.420 1.00 97.69 84 GLU A N 1
ATOM 679 C CA . GLU A 1 84 ? -2.348 11.388 10.334 1.00 97.69 84 GLU A CA 1
ATOM 680 C C . GLU A 1 84 ? -2.740 10.063 10.990 1.00 97.69 84 GLU A C 1
ATOM 682 O O . GLU A 1 84 ? -1.902 9.171 11.155 1.00 97.69 84 GLU A O 1
ATOM 687 N N . THR A 1 85 ? -4.021 9.904 11.326 1.00 97.25 85 THR A N 1
ATOM 688 C CA . TH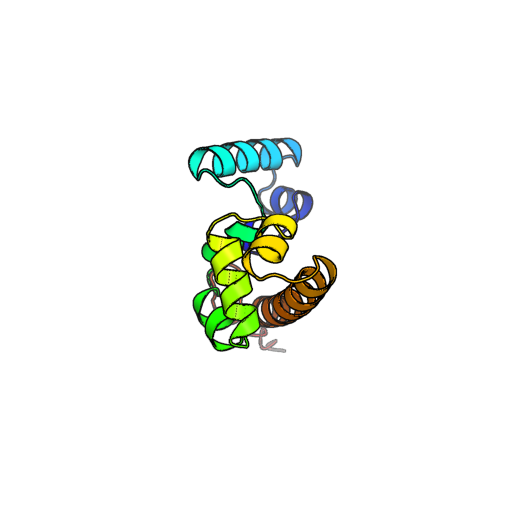R A 1 85 ? -4.547 8.653 11.881 1.00 97.25 85 THR A CA 1
ATOM 689 C C . THR A 1 85 ? -4.486 7.546 10.831 1.00 97.25 85 THR A C 1
ATOM 691 O O . THR A 1 85 ? -4.022 6.438 11.123 1.00 97.25 85 THR A O 1
ATOM 694 N N . ILE A 1 86 ? -4.841 7.853 9.579 1.00 97.56 86 ILE A N 1
ATOM 695 C CA . ILE A 1 86 ? -4.693 6.919 8.455 1.00 97.56 86 ILE A CA 1
ATOM 696 C C . ILE A 1 86 ? -3.220 6.547 8.251 1.00 97.56 86 ILE A C 1
ATOM 698 O O . ILE A 1 86 ? -2.895 5.363 8.135 1.00 97.56 86 ILE A O 1
ATOM 702 N N . TYR A 1 87 ? -2.295 7.508 8.299 1.00 97.19 87 TYR A N 1
ATOM 703 C CA . TYR A 1 87 ? -0.858 7.233 8.213 1.00 97.19 87 TYR A CA 1
ATOM 704 C C . TYR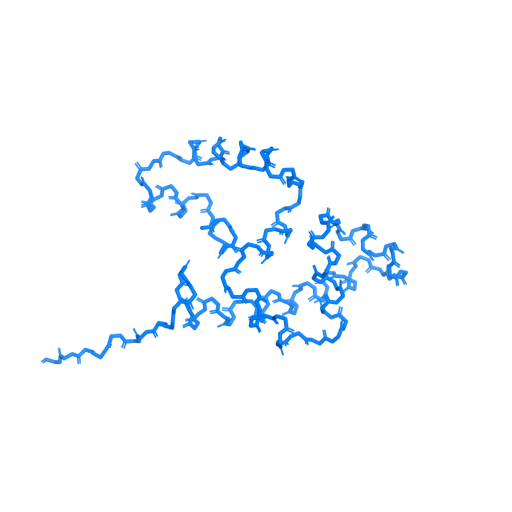 A 1 87 ? -0.358 6.329 9.343 1.00 97.19 87 TYR A C 1
ATOM 706 O O . TYR A 1 87 ? 0.436 5.415 9.090 1.00 97.19 87 T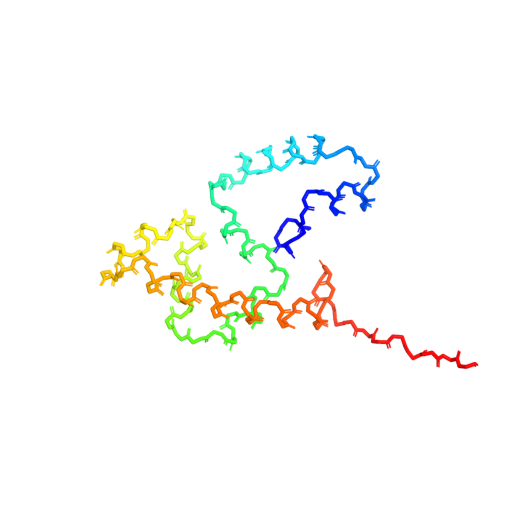YR A O 1
ATOM 714 N N . SER A 1 88 ? -0.846 6.527 10.567 1.00 97.56 88 SER A N 1
ATOM 715 C CA . SER A 1 88 ? -0.522 5.670 11.711 1.00 97.56 88 SER A CA 1
ATOM 716 C C . SER A 1 88 ? -0.962 4.221 11.473 1.00 97.56 88 SER A C 1
ATOM 718 O O . SER A 1 88 ? -0.152 3.293 11.582 1.00 97.56 88 SER A O 1
ATOM 720 N N . HIS A 1 89 ? -2.204 4.009 11.031 1.00 96.62 89 HIS A N 1
ATOM 721 C CA . HIS A 1 89 ? -2.693 2.675 10.679 1.00 96.62 89 HIS A CA 1
ATOM 722 C C . HIS A 1 89 ? -1.908 2.053 9.518 1.00 96.62 89 HIS A C 1
ATOM 724 O O . HIS A 1 89 ? -1.474 0.903 9.610 1.00 96.62 89 HIS A O 1
ATOM 730 N N . ARG A 1 90 ? -1.624 2.816 8.457 1.00 96.06 90 ARG A N 1
ATOM 731 C CA . ARG A 1 90 ? -0.801 2.356 7.325 1.00 96.06 90 ARG A CA 1
ATOM 732 C C . ARG A 1 90 ? 0.605 1.954 7.764 1.00 96.06 90 ARG A C 1
ATOM 734 O O . ARG A 1 90 ? 1.170 1.011 7.212 1.00 96.06 90 ARG A O 1
ATOM 741 N N . LYS A 1 91 ? 1.188 2.621 8.765 1.00 96.19 91 LYS A N 1
ATOM 742 C CA . LYS A 1 91 ? 2.482 2.235 9.350 1.00 96.19 91 LYS A CA 1
ATOM 743 C C . LYS A 1 91 ? 2.402 0.873 10.042 1.00 96.19 91 LYS A C 1
ATOM 745 O O . LYS A 1 91 ? 3.295 0.049 9.845 1.00 96.19 91 LYS A O 1
ATOM 750 N N . SER A 1 92 ? 1.338 0.621 10.803 1.00 96.69 92 SER A N 1
ATOM 751 C CA . SER A 1 92 ? 1.096 -0.680 11.443 1.00 96.69 92 SER A CA 1
ATOM 752 C C . SER A 1 92 ? 0.895 -1.796 10.410 1.00 96.69 92 SER A C 1
ATOM 754 O O . SER A 1 92 ? 1.592 -2.813 10.450 1.00 96.69 92 SER A O 1
ATOM 756 N N . ILE A 1 93 ? 0.054 -1.556 9.401 1.00 95.62 93 ILE A N 1
ATOM 757 C CA . ILE A 1 93 ? -0.168 -2.462 8.263 1.00 95.62 93 ILE A CA 1
ATOM 758 C C . ILE A 1 93 ? 1.155 -2.790 7.563 1.00 95.62 93 ILE A C 1
ATOM 760 O O . ILE A 1 93 ? 1.478 -3.957 7.354 1.00 95.62 93 ILE A O 1
ATOM 764 N N . ASN A 1 94 ? 1.970 -1.778 7.253 1.00 93.25 94 ASN A N 1
ATOM 765 C CA . ASN A 1 94 ? 3.269 -1.978 6.609 1.00 93.25 94 ASN A CA 1
ATOM 766 C C . ASN A 1 94 ? 4.234 -2.811 7.465 1.00 93.25 94 ASN A C 1
ATOM 768 O O . ASN A 1 94 ? 5.029 -3.574 6.918 1.00 93.25 94 ASN A O 1
ATOM 772 N N . LYS A 1 95 ? 4.181 -2.692 8.797 1.00 94.50 95 LYS A 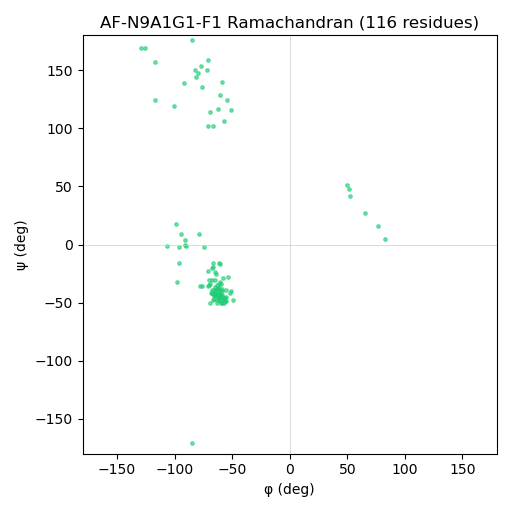N 1
ATOM 773 C CA . LYS A 1 95 ? 4.979 -3.533 9.701 1.00 94.50 95 LYS A CA 1
ATOM 774 C C . LYS A 1 95 ? 4.548 -5.000 9.611 1.00 94.50 95 LYS A C 1
ATOM 776 O O . LYS A 1 95 ? 5.407 -5.871 9.500 1.00 94.50 95 LYS A O 1
ATOM 781 N N . LYS A 1 96 ? 3.240 -5.268 9.607 1.00 94.62 96 LYS A N 1
ATOM 782 C CA . LYS A 1 96 ? 2.685 -6.625 9.451 1.00 94.62 96 LYS A CA 1
ATOM 783 C C . LYS A 1 96 ? 3.025 -7.221 8.083 1.00 94.62 96 LYS A C 1
ATOM 785 O O . LYS A 1 96 ? 3.487 -8.356 8.006 1.00 94.62 96 LYS A O 1
ATOM 790 N N . LEU A 1 97 ? 2.902 -6.420 7.024 1.00 91.50 97 LEU A N 1
ATOM 791 C CA . LEU A 1 97 ? 3.266 -6.804 5.659 1.00 91.50 97 LEU A CA 1
ATOM 792 C C . LEU A 1 97 ? 4.742 -7.207 5.543 1.00 91.50 97 LEU A C 1
ATOM 794 O O . LEU A 1 97 ? 5.056 -8.219 4.923 1.00 91.50 97 LEU A O 1
ATOM 798 N N . ARG A 1 98 ? 5.649 -6.446 6.169 1.00 90.12 98 ARG A N 1
ATOM 799 C CA . ARG A 1 98 ? 7.084 -6.771 6.192 1.00 90.12 98 ARG A CA 1
ATOM 800 C C . ARG A 1 98 ? 7.367 -8.110 6.869 1.00 90.12 98 ARG A C 1
ATOM 802 O O . ARG A 1 98 ? 8.157 -8.882 6.341 1.00 90.12 98 ARG A O 1
ATOM 809 N N . GLY A 1 99 ? 6.681 -8.418 7.971 1.00 90.69 99 GLY A N 1
ATOM 810 C CA . GLY A 1 99 ? 6.817 -9.720 8.633 1.00 90.69 99 GLY A CA 1
ATOM 811 C C . GLY A 1 99 ? 6.454 -10.895 7.714 1.00 90.69 99 GLY A C 1
ATOM 812 O O . GLY A 1 99 ? 7.144 -11.912 7.704 1.00 90.69 99 GLY A O 1
ATOM 813 N N . LEU A 1 100 ? 5.426 -10.738 6.873 1.00 88.69 100 LEU A N 1
ATOM 814 C CA . LEU A 1 100 ? 5.073 -11.743 5.862 1.00 88.69 100 LEU A CA 1
ATOM 815 C C . LEU A 1 100 ? 6.139 -11.843 4.762 1.00 88.69 100 LEU A C 1
ATOM 817 O O . LEU A 1 100 ? 6.524 -12.942 4.373 1.00 88.69 100 LEU A O 1
ATOM 821 N N . GLN A 1 101 ? 6.674 -10.712 4.301 1.00 87.06 101 GLN A N 1
ATOM 822 C CA . GLN A 1 101 ? 7.730 -10.668 3.279 1.00 87.06 101 GLN A CA 1
ATOM 823 C C . GLN A 1 101 ? 9.052 -11.313 3.716 1.00 87.06 101 GLN A C 1
ATOM 825 O O . GLN A 1 101 ? 9.837 -11.745 2.872 1.00 87.06 101 GLN A O 1
ATOM 830 N N . GLU A 1 102 ? 9.320 -11.363 5.019 1.00 86.94 102 GLU A N 1
ATOM 831 C CA . GLU A 1 102 ? 10.476 -12.066 5.583 1.00 86.94 102 GLU A CA 1
ATOM 832 C C . GLU A 1 102 ? 10.250 -13.582 5.645 1.00 86.94 102 GLU A C 1
ATOM 834 O O . GLU A 1 102 ? 11.179 -14.358 5.410 1.00 86.94 102 GLU A O 1
ATOM 839 N N . LYS A 1 103 ? 9.009 -13.999 5.922 1.00 86.12 103 LYS A N 1
ATOM 840 C CA . LYS A 1 103 ? 8.595 -15.403 6.046 1.00 86.12 103 LYS A CA 1
ATOM 841 C C . LYS A 1 103 ? 8.453 -16.103 4.688 1.00 86.12 103 LYS A C 1
ATOM 843 O O . LYS A 1 103 ? 8.787 -17.283 4.568 1.00 86.12 103 LYS A O 1
ATOM 848 N N . TYR A 1 104 ? 7.996 -15.381 3.667 1.00 83.94 104 TYR A N 1
ATOM 849 C CA . TYR A 1 104 ? 7.683 -15.926 2.345 1.00 83.94 104 TYR A CA 1
ATOM 850 C C . TYR A 1 104 ? 8.564 -15.343 1.234 1.00 83.94 104 TYR A C 1
ATOM 852 O O . TYR A 1 104 ? 9.170 -14.276 1.351 1.00 83.94 104 TYR A O 1
ATOM 860 N N . ASP A 1 105 ? 8.687 -16.069 0.131 1.00 81.62 105 ASP A N 1
ATOM 861 C CA . ASP A 1 105 ? 9.311 -15.575 -1.089 1.00 81.62 105 ASP A CA 1
ATOM 862 C C . ASP A 1 105 ? 8.319 -14.795 -1.976 1.00 81.62 105 ASP A C 1
ATOM 864 O O . ASP A 1 105 ? 7.204 -14.455 -1.574 1.00 81.62 105 ASP A O 1
ATOM 868 N N . VAL A 1 106 ? 8.742 -14.469 -3.202 1.00 76.50 106 VAL A N 1
ATOM 869 C CA . VAL A 1 106 ? 7.926 -13.693 -4.152 1.00 76.50 106 VAL A CA 1
ATOM 870 C C . VAL A 1 106 ? 6.781 -14.480 -4.800 1.00 76.50 106 VAL A C 1
ATOM 872 O O . VAL A 1 106 ? 6.049 -13.939 -5.628 1.00 76.50 106 VAL A O 1
ATOM 875 N N . LEU A 1 107 ? 6.663 -15.763 -4.478 1.00 74.44 107 LEU A N 1
ATOM 876 C CA . LEU A 1 107 ? 5.581 -16.638 -4.908 1.00 74.44 107 LEU A CA 1
ATOM 877 C C . LEU A 1 107 ? 4.613 -16.925 -3.751 1.00 74.44 107 LEU A C 1
ATOM 879 O O . LEU A 1 107 ? 3.619 -17.612 -3.955 1.00 74.44 107 LEU A O 1
ATOM 883 N N . GLY A 1 108 ? 4.875 -16.390 -2.550 1.00 72.44 108 GLY A N 1
ATOM 884 C CA . GLY A 1 108 ? 4.118 -16.725 -1.342 1.00 72.44 108 GLY A CA 1
ATOM 885 C C . GLY A 1 108 ? 4.501 -18.083 -0.752 1.00 72.44 108 GLY A C 1
ATOM 886 O O . GLY A 1 108 ? 3.762 -18.624 0.065 1.00 72.44 108 GLY A O 1
ATOM 887 N N . ILE A 1 109 ? 5.646 -18.646 -1.148 1.00 81.31 109 ILE A N 1
ATOM 888 C CA . ILE A 1 109 ? 6.144 -19.931 -0.652 1.00 81.31 109 ILE A CA 1
ATOM 889 C C . ILE A 1 109 ? 7.052 -19.675 0.551 1.00 81.31 109 ILE A C 1
ATOM 891 O O . ILE A 1 109 ? 7.826 -18.717 0.576 1.00 81.31 109 ILE A O 1
ATOM 895 N N . PHE A 1 110 ? 6.938 -20.509 1.587 1.00 81.88 110 PHE A N 1
ATOM 896 C CA . PHE A 1 110 ? 7.721 -20.352 2.811 1.00 81.88 110 PHE A CA 1
ATOM 897 C C . PHE A 1 110 ? 9.220 -20.442 2.504 1.00 81.88 110 PHE A C 1
ATOM 899 O O . PHE A 1 110 ? 9.677 -21.408 1.887 1.00 81.88 110 PHE A O 1
ATOM 906 N N . ARG A 1 111 ? 10.008 -19.459 2.956 1.00 79.31 111 ARG A N 1
ATOM 907 C CA . ARG A 1 111 ? 11.465 -19.513 2.802 1.00 79.31 111 ARG A CA 1
ATOM 908 C C . ARG A 1 111 ? 12.029 -20.580 3.735 1.00 79.31 111 ARG A C 1
ATOM 910 O O . ARG A 1 111 ? 12.210 -20.335 4.927 1.00 79.31 111 ARG A O 1
ATOM 917 N N . GLN A 1 112 ? 12.365 -21.754 3.205 1.00 63.41 112 GLN A N 1
ATOM 918 C CA . GLN A 1 112 ? 13.269 -22.658 3.913 1.00 63.41 112 GLN A CA 1
ATOM 919 C C . GLN A 1 112 ? 14.622 -21.951 4.055 1.00 63.41 112 GLN A C 1
ATOM 921 O O . GLN A 1 112 ? 15.278 -21.636 3.061 1.00 63.41 112 GLN A O 1
ATOM 926 N N . LYS A 1 113 ? 15.046 -21.673 5.296 1.00 54.53 113 LYS A N 1
ATOM 927 C CA . LYS A 1 113 ? 16.465 -21.409 5.561 1.00 54.53 113 LYS A CA 1
ATOM 928 C C . LYS A 1 113 ? 17.223 -22.613 5.012 1.00 54.53 113 LYS A C 1
ATOM 930 O O . LYS A 1 113 ? 16.902 -23.735 5.397 1.00 54.53 113 LYS A O 1
ATOM 935 N N . GLN A 1 114 ? 18.182 -22.384 4.114 1.00 47.03 114 GLN A N 1
ATOM 936 C CA . GLN A 1 114 ? 19.107 -23.437 3.718 1.00 47.03 114 GLN A CA 1
ATOM 937 C C . GLN A 1 114 ? 19.686 -24.040 4.999 1.00 47.03 114 GLN A C 1
ATOM 939 O O . GLN A 1 114 ? 20.333 -23.342 5.781 1.00 47.03 114 GLN A O 1
ATOM 944 N N . ILE A 1 115 ? 19.390 -25.315 5.242 1.00 47.62 115 ILE A N 1
ATOM 945 C CA . ILE A 1 115 ? 20.199 -26.129 6.134 1.00 47.62 115 ILE A CA 1
ATOM 946 C C . ILE A 1 115 ? 21.522 -26.249 5.389 1.00 47.62 115 ILE A C 1
ATOM 948 O O . ILE A 1 115 ? 21.605 -26.954 4.386 1.00 47.62 115 ILE A O 1
ATOM 952 N N . SER A 1 116 ? 22.518 -25.476 5.816 1.00 38.56 116 SER A N 1
ATOM 953 C CA . SER A 1 116 ? 23.896 -25.682 5.396 1.00 38.56 116 SER A CA 1
ATOM 954 C C . SER A 1 116 ? 24.266 -27.112 5.779 1.00 38.56 116 SER A C 1
ATOM 956 O O . SER A 1 116 ? 24.414 -27.414 6.962 1.00 38.56 116 SER A O 1
ATOM 958 N N . PHE A 1 117 ? 24.360 -28.009 4.799 1.00 42.94 117 PHE A N 1
ATOM 959 C CA . PHE A 1 117 ? 25.163 -29.208 4.983 1.00 42.94 117 PHE A CA 1
ATOM 960 C C . PHE A 1 117 ? 26.619 -28.735 5.014 1.00 42.94 117 PHE A C 1
ATOM 962 O O . PHE A 1 117 ? 27.089 -28.134 4.047 1.00 42.94 117 PHE A O 1
ATOM 969 N N . ASN A 1 118 ? 27.239 -28.899 6.188 1.00 42.91 118 ASN A N 1
ATOM 970 C CA . ASN A 1 118 ? 28.677 -28.742 6.416 1.00 42.91 118 ASN A CA 1
ATOM 971 C C . ASN A 1 118 ? 29.492 -29.620 5.466 1.00 42.91 118 ASN A C 1
ATOM 973 O O . ASN A 1 118 ? 29.030 -30.752 5.189 1.00 42.91 118 ASN A O 1
#

pLDDT: mean 90.54, std 11.94, range [38.56, 97.94]

Nearest PDB structures (foldseek):
  7vim-assembly1_A  TM=9.738E-01  e=1.175E-01  Edwardsiella piscicida
  3c57-assembly1_A  TM=7.683E-01  e=2.845E-01  Mycobacterium tuberculosis
  3c3w-assembly1_B  TM=4.815E-01  e=1.828E-01  Mycobacterium tuberculosis
  5wur-assembly1_A  TM=6.133E-01  e=1.198E+00  Bacillus subtilis subsp. subtilis str. 168
  1or7-assembly3_B  TM=5.929E-01  e=2.598E+00  Escherichia coli

Foldseek 3Di:
DLLLVDDLVRVCVVVVHDSVVSVVVVVVVCVVVVAPDSLLSPVVQLCSVVLCVVDDPVLNVLSVVVVVNDDLVRVCVVVVHDSVVSVVSVVVSVVSSVVQPVQAPRNSHGDDDPPPPD

Sequence (118 aa):
MLAHGFRIKEIAAKLCISDRTVTTHQERIYQKLKIHHRASLIQFSPYYLELLNLLTPRESTIIELLTQDLCSEDIAEELNLTVETIYSHRKSINKKLRGLQEKYDVLGIFRQKQISFN